Protein AF-A0A8T6NAD3-F1 (afdb_monomer)

Foldseek 3Di:
DDDDPPPPPPPDPPPPQPKAFPVQWDPDWDDDQAWIWTAGVVRWIKTWGWPDGDPAQPDWDFPDRIDGAQGWIDRDPPDITGTHGIGTDDDD

pLDDT: mean 75.84, std 13.56, range [40.56, 91.44]

Secondary structure (DSSP, 8-state):
-------------------EEGGGEEEEEEEETTEEEEEETTS-EEEEEESS--S--S--EESSSEE-TT-EEE-SSS-EEEEEEEEE----

Radius of gyra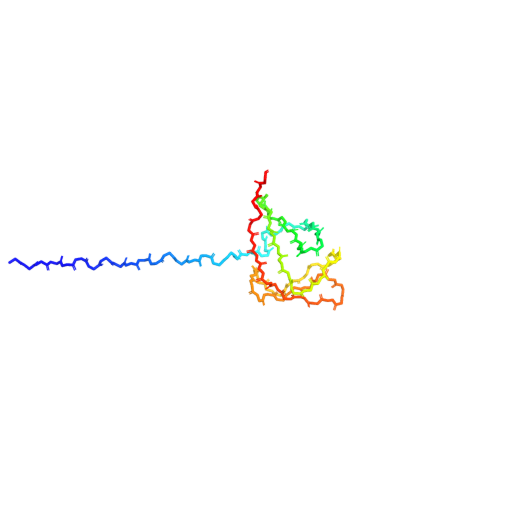tion: 18.64 Å; Cα contacts (8 Å, |Δi|>4): 173; chains: 1; bounding box: 51×21×61 Å

Structure (mmCIF, N/CA/C/O backbone):
data_AF-A0A8T6NAD3-F1
#
_entry.id   AF-A0A8T6NAD3-F1
#
loop_
_atom_site.group_PDB
_atom_site.id
_atom_site.type_symbol
_atom_site.label_atom_id
_atom_site.label_alt_id
_atom_site.label_comp_id
_atom_site.label_asym_id
_atom_site.label_entity_id
_atom_site.label_seq_id
_atom_site.pdbx_PDB_ins_code
_atom_site.Cartn_x
_atom_site.Cartn_y
_atom_site.Cartn_z
_atom_site.occupancy
_atom_site.B_iso_or_equiv
_atom_site.auth_seq_id
_atom_site.auth_comp_id
_atom_site.auth_asym_id
_atom_site.auth_atom_id
_atom_site.pdbx_PDB_model_num
ATOM 1 N N . MET A 1 1 ? -40.532 -8.098 46.171 1.00 40.56 1 MET A N 1
ATOM 2 C CA . MET A 1 1 ? -39.224 -7.515 45.802 1.00 40.56 1 MET A CA 1
ATOM 3 C C . MET A 1 1 ? -38.935 -7.930 44.366 1.00 40.56 1 MET A C 1
ATOM 5 O O . MET A 1 1 ? -38.758 -9.114 44.128 1.00 40.56 1 MET A O 1
ATOM 9 N N . LYS A 1 2 ? -39.048 -7.008 43.399 1.00 42.81 2 LYS A N 1
ATOM 10 C CA . LYS A 1 2 ? -38.837 -7.294 41.969 1.00 42.81 2 LYS A CA 1
ATOM 11 C C . LYS A 1 2 ? -37.344 -7.165 41.669 1.00 42.81 2 LYS A C 1
ATOM 13 O O . LYS A 1 2 ? -36.792 -6.077 41.789 1.00 42.81 2 LYS A O 1
ATOM 18 N N . THR A 1 3 ? -36.705 -8.276 41.336 1.00 49.12 3 THR A N 1
ATOM 19 C CA . THR A 1 3 ? -35.314 -8.338 40.890 1.00 49.12 3 THR A CA 1
ATOM 20 C C . THR A 1 3 ? -35.202 -7.718 39.499 1.00 49.12 3 THR A C 1
ATOM 22 O O . THR A 1 3 ? -35.711 -8.248 38.516 1.00 49.12 3 THR A O 1
ATOM 25 N N . LEU A 1 4 ? -34.555 -6.557 39.428 1.00 54.12 4 LEU A N 1
ATOM 26 C CA . LEU A 1 4 ? -34.093 -5.957 38.182 1.00 54.12 4 LEU A CA 1
ATOM 27 C C . LEU A 1 4 ? -32.841 -6.718 37.746 1.00 54.12 4 LEU A C 1
ATOM 29 O O . LEU A 1 4 ? -31.761 -6.513 38.296 1.00 54.12 4 LEU A O 1
ATOM 33 N N . ILE A 1 5 ? -32.997 -7.633 36.790 1.00 61.75 5 ILE A N 1
ATOM 34 C CA . ILE A 1 5 ? -31.856 -8.259 36.124 1.00 61.75 5 ILE A CA 1
ATOM 35 C C . ILE A 1 5 ? -31.327 -7.233 35.127 1.00 61.75 5 ILE A C 1
ATOM 37 O O . ILE A 1 5 ? -31.939 -6.945 34.100 1.00 61.75 5 ILE A O 1
ATOM 41 N N . LEU A 1 6 ? -30.210 -6.632 35.519 1.00 53.72 6 LEU A N 1
ATOM 42 C CA . LEU A 1 6 ? -29.421 -5.690 34.750 1.00 53.72 6 LEU A CA 1
ATOM 43 C C . LEU A 1 6 ? -28.894 -6.425 33.509 1.00 53.72 6 LEU A C 1
ATOM 45 O O . LEU A 1 6 ? -27.999 -7.262 33.609 1.00 53.72 6 LEU A O 1
ATOM 49 N N . ALA A 1 7 ? -29.493 -6.158 32.350 1.00 58.28 7 ALA A N 1
ATOM 50 C CA . ALA A 1 7 ? -29.005 -6.648 31.070 1.00 58.28 7 ALA A CA 1
ATOM 51 C C . ALA A 1 7 ? -27.648 -5.991 30.787 1.00 58.28 7 ALA A C 1
ATOM 53 O O . ALA A 1 7 ? -27.569 -4.832 30.380 1.00 58.28 7 ALA A O 1
ATOM 54 N N . THR A 1 8 ? -26.570 -6.720 31.047 1.00 59.84 8 THR A N 1
ATOM 55 C CA . THR A 1 8 ? -25.228 -6.359 30.609 1.00 59.84 8 THR A CA 1
ATOM 56 C C . THR A 1 8 ? -25.194 -6.441 29.087 1.00 59.84 8 THR A C 1
ATOM 58 O O . THR A 1 8 ? -25.122 -7.522 28.504 1.00 59.84 8 THR A O 1
ATOM 61 N N . LEU A 1 9 ? -25.282 -5.282 28.427 1.00 56.72 9 LEU A N 1
ATOM 62 C CA . LEU A 1 9 ? -24.931 -5.160 27.018 1.00 56.72 9 LEU A CA 1
ATOM 63 C C . LEU A 1 9 ? -23.488 -5.649 26.860 1.00 56.72 9 LEU A C 1
ATOM 65 O O . LEU A 1 9 ? -22.550 -4.993 27.316 1.00 56.72 9 LEU A O 1
ATOM 69 N N . LEU A 1 10 ? -23.319 -6.799 26.206 1.00 53.97 10 LEU A N 1
ATOM 70 C CA . LEU A 1 10 ? -22.056 -7.186 25.599 1.00 53.97 10 LEU A CA 1
ATOM 71 C C . LEU A 1 10 ? -21.739 -6.151 24.519 1.00 53.97 10 LEU A C 1
ATOM 73 O O . LEU A 1 10 ? -22.176 -6.268 23.375 1.00 53.97 10 LEU A O 1
ATOM 77 N N . VAL A 1 11 ? -21.000 -5.110 24.892 1.00 59.91 11 VAL A N 1
ATOM 78 C CA . VAL A 1 11 ? -20.343 -4.240 23.922 1.00 59.91 11 VAL A CA 1
ATOM 79 C C . VAL A 1 11 ? -19.217 -5.080 23.333 1.00 59.91 11 VAL A C 1
ATOM 81 O O . VAL A 1 11 ? -18.136 -5.187 23.908 1.00 59.91 11 VAL A O 1
ATOM 84 N N . ALA A 1 12 ? -19.518 -5.775 22.237 1.00 61.09 12 ALA A N 1
ATOM 85 C CA . ALA A 1 12 ? -18.512 -6.487 21.473 1.00 61.09 12 ALA A CA 1
ATOM 86 C C . ALA A 1 12 ? -17.391 -5.494 21.111 1.00 61.09 12 ALA A C 1
ATOM 88 O O . ALA A 1 12 ? -17.697 -4.385 20.655 1.00 61.09 12 ALA A O 1
ATOM 89 N N . PRO A 1 13 ? -16.111 -5.848 21.311 1.00 51.72 13 PRO A N 1
ATOM 90 C CA . PRO A 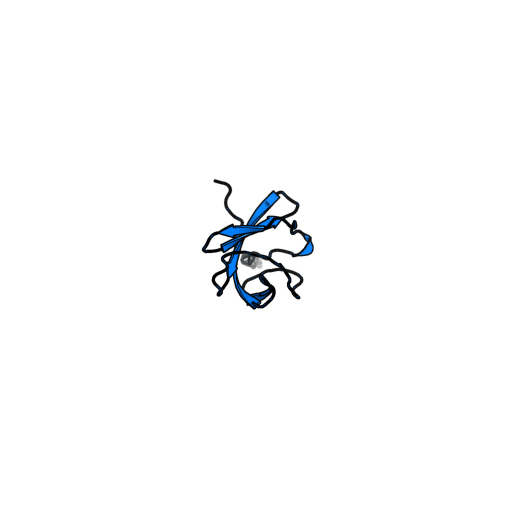1 13 ? -15.020 -5.051 20.790 1.00 51.72 13 PRO A CA 1
ATOM 91 C C . PRO A 1 13 ? -15.129 -5.117 19.268 1.00 51.72 13 PRO A C 1
ATOM 93 O O . PRO A 1 13 ? -14.865 -6.150 18.657 1.00 51.72 13 PRO A O 1
ATOM 96 N N . VAL A 1 14 ? -15.594 -4.029 18.658 1.00 51.31 14 VAL A N 1
AT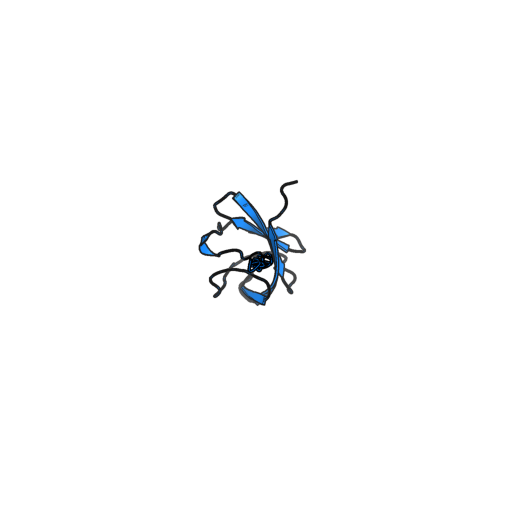OM 97 C CA . VAL A 1 14 ? -15.459 -3.822 17.219 1.00 51.31 14 VAL A CA 1
ATOM 98 C C . VAL A 1 14 ? -13.976 -3.950 16.914 1.00 51.31 14 VAL A C 1
ATOM 100 O O . VAL A 1 14 ? -13.182 -3.113 17.340 1.00 51.31 14 VAL A O 1
ATOM 103 N N . ALA A 1 15 ? -13.612 -5.040 16.238 1.00 49.25 15 ALA A N 1
ATOM 104 C CA . ALA A 1 15 ? -12.320 -5.180 15.602 1.00 49.25 15 ALA A CA 1
ATOM 105 C C . ALA A 1 15 ? -12.130 -3.924 14.751 1.00 49.25 15 ALA A C 1
ATOM 107 O O . ALA A 1 15 ? -12.855 -3.698 13.779 1.00 49.25 15 ALA A O 1
ATOM 108 N N . LEU A 1 16 ? -11.236 -3.050 15.205 1.00 49.69 16 LEU A N 1
ATOM 109 C CA . LEU A 1 16 ? -10.772 -1.921 14.429 1.00 49.69 16 LEU A CA 1
ATOM 110 C C . LEU A 1 16 ? -10.072 -2.551 13.233 1.00 49.69 16 LEU A C 1
ATOM 112 O O . LEU A 1 16 ? -8.944 -3.009 13.358 1.00 49.69 16 LEU A O 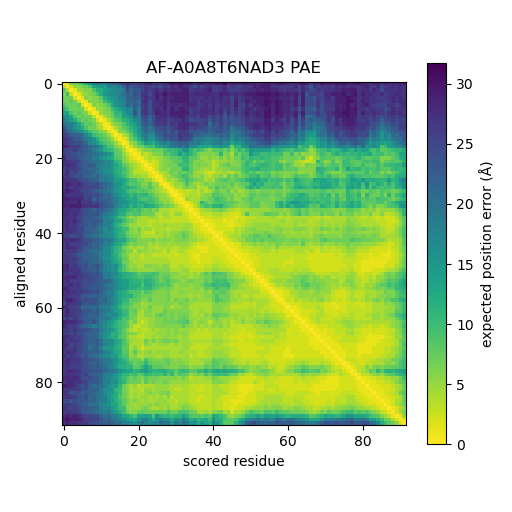1
ATOM 116 N N . ALA A 1 17 ? -10.770 -2.658 12.103 1.00 51.50 17 ALA A N 1
ATOM 117 C CA . ALA A 1 17 ? -10.087 -2.823 10.836 1.00 51.50 17 ALA A CA 1
ATOM 118 C C . ALA A 1 17 ? -9.031 -1.715 10.795 1.00 51.50 17 ALA A C 1
ATOM 120 O O . ALA A 1 17 ? -9.369 -0.545 11.010 1.00 51.50 17 ALA A O 1
ATOM 121 N N . ASP A 1 18 ? -7.769 -2.095 10.643 1.00 62.91 18 ASP A N 1
ATOM 122 C CA . ASP A 1 18 ? -6.645 -1.175 10.679 1.00 62.91 18 ASP A CA 1
ATOM 123 C C . ASP A 1 18 ? -6.761 -0.227 9.477 1.00 62.91 18 ASP A C 1
ATOM 125 O O . ASP A 1 18 ? -6.473 -0.557 8.329 1.00 62.91 18 ASP A O 1
ATOM 129 N N . VAL A 1 19 ? -7.324 0.953 9.737 1.00 69.06 19 VAL A N 1
ATOM 130 C CA . VAL A 1 19 ? -7.572 1.995 8.743 1.00 69.06 19 VAL A CA 1
ATOM 131 C C . VAL A 1 19 ? -6.434 2.997 8.839 1.00 69.06 19 VAL A C 1
ATOM 133 O O . VAL A 1 19 ? -6.286 3.668 9.860 1.00 69.06 19 VAL A O 1
ATOM 136 N N . LEU A 1 20 ? -5.685 3.160 7.751 1.00 73.69 20 LEU A N 1
ATOM 137 C CA . LEU A 1 20 ? -4.582 4.111 7.656 1.00 73.69 20 LEU A CA 1
ATOM 138 C C . LEU A 1 20 ? -5.063 5.427 7.018 1.00 73.69 20 LEU A C 1
ATOM 140 O O . LEU A 1 20 ? -5.259 5.501 5.802 1.00 73.69 20 LEU A O 1
ATOM 144 N N . PRO A 1 21 ? -5.309 6.497 7.795 1.00 74.44 21 PRO A N 1
ATOM 145 C CA . PRO A 1 21 ? -5.802 7.756 7.246 1.00 74.44 21 PRO A CA 1
ATOM 146 C C . PRO A 1 21 ? -4.725 8.460 6.410 1.00 74.44 21 PRO A C 1
ATOM 148 O O . PRO A 1 21 ? -3.684 8.860 6.925 1.00 74.44 21 PRO A O 1
ATOM 151 N N . VAL A 1 22 ? -5.025 8.735 5.136 1.00 75.75 22 VAL A N 1
ATOM 152 C CA . VAL A 1 22 ? -4.055 9.270 4.155 1.00 75.75 22 VAL A CA 1
ATOM 153 C C . VAL A 1 22 ? -3.446 10.604 4.594 1.00 75.75 22 VAL A C 1
ATOM 155 O O . VAL A 1 22 ? -2.277 10.880 4.364 1.00 75.75 22 VAL A O 1
ATOM 158 N N . ARG A 1 23 ? -4.212 11.441 5.304 1.00 76.81 23 ARG A N 1
ATOM 159 C CA . ARG A 1 23 ? -3.727 12.737 5.819 1.00 76.81 23 ARG A CA 1
ATOM 160 C C . ARG A 1 23 ? -2.614 12.616 6.863 1.00 76.81 23 ARG A C 1
ATOM 162 O O . ARG A 1 23 ? -1.934 13.610 7.140 1.00 76.81 23 ARG A O 1
ATOM 169 N N . GLN A 1 24 ? -2.494 11.451 7.492 1.00 77.38 24 GLN A N 1
ATOM 170 C CA . GLN A 1 24 ? -1.485 11.168 8.505 1.00 77.38 24 GLN A CA 1
ATOM 171 C C . GLN A 1 24 ? -0.253 10.493 7.917 1.00 77.38 24 GLN A C 1
ATOM 173 O O . GLN A 1 24 ? 0.674 10.258 8.673 1.00 77.38 24 GLN A O 1
ATOM 178 N N . LEU A 1 25 ? -0.218 10.229 6.613 1.00 75.25 25 LEU A N 1
ATOM 179 C CA . LEU A 1 25 ? 0.947 9.660 5.957 1.00 75.25 25 LEU A CA 1
ATOM 180 C C . LEU A 1 25 ? 2.008 10.731 5.727 1.00 75.25 25 LEU A C 1
ATOM 182 O O . LEU A 1 25 ? 1.697 11.891 5.430 1.00 75.25 25 LEU A O 1
ATOM 186 N N . ASP A 1 26 ? 3.252 10.326 5.916 1.00 74.56 26 ASP A N 1
ATOM 187 C CA . ASP A 1 26 ? 4.418 11.012 5.398 1.00 74.56 26 ASP A CA 1
ATOM 188 C C . ASP A 1 26 ? 4.730 10.468 3.994 1.00 74.56 26 ASP A C 1
ATOM 190 O O . ASP A 1 26 ? 4.348 9.352 3.638 1.00 74.56 26 ASP A O 1
ATOM 194 N N . ASN A 1 27 ? 5.437 11.247 3.180 1.00 62.69 27 ASN A N 1
ATOM 195 C CA . ASN A 1 27 ? 5.776 10.869 1.801 1.00 62.69 27 ASN A CA 1
ATOM 196 C C . ASN A 1 27 ? 6.902 9.821 1.722 1.00 62.69 27 ASN A C 1
ATOM 198 O O . ASN A 1 27 ? 7.429 9.550 0.645 1.00 62.69 27 ASN A O 1
ATOM 202 N N . GLN A 1 28 ? 7.307 9.256 2.858 1.00 63.66 28 GLN A N 1
ATOM 203 C CA . GLN A 1 28 ? 8.372 8.270 2.929 1.00 63.66 28 GLN A CA 1
ATOM 204 C C . GLN A 1 28 ? 7.796 6.883 2.663 1.00 63.66 28 GLN A C 1
ATOM 206 O O . GLN A 1 28 ? 7.039 6.347 3.475 1.00 63.66 28 GLN A O 1
ATOM 211 N N . ILE A 1 29 ? 8.178 6.321 1.516 1.00 75.56 29 ILE A N 1
ATOM 212 C CA . ILE A 1 29 ? 7.783 4.985 1.084 1.00 75.56 29 ILE A CA 1
ATOM 213 C C . ILE A 1 29 ? 9.044 4.136 0.961 1.00 75.56 29 ILE A C 1
ATOM 215 O O . ILE A 1 29 ? 9.972 4.493 0.233 1.00 75.56 29 ILE A O 1
ATOM 219 N N . ARG A 1 30 ? 9.087 3.013 1.680 1.00 75.44 30 ARG A N 1
ATOM 220 C CA . ARG A 1 30 ? 10.111 1.974 1.496 1.00 75.44 30 ARG A CA 1
ATOM 221 C C . ARG A 1 30 ? 9.467 0.806 0.777 1.00 75.44 30 ARG A C 1
ATOM 223 O O . ARG A 1 30 ? 8.387 0.390 1.162 1.00 75.44 30 ARG A O 1
ATOM 230 N N . VAL A 1 31 ? 10.117 0.267 -0.240 1.00 73.19 31 VAL A N 1
ATOM 231 C CA . VAL A 1 31 ? 9.571 -0.849 -1.020 1.00 73.19 31 VAL A CA 1
ATOM 232 C C . VAL A 1 31 ? 10.410 -2.085 -0.748 1.00 73.19 31 VAL A C 1
ATOM 234 O O . VAL A 1 31 ? 11.641 -2.019 -0.765 1.00 73.19 31 VAL A O 1
ATOM 237 N N . THR A 1 32 ? 9.748 -3.195 -0.451 1.00 69.38 32 THR A N 1
ATOM 238 C CA . THR A 1 32 ? 10.329 -4.536 -0.477 1.00 69.38 32 THR A CA 1
ATOM 239 C C . THR A 1 32 ? 9.655 -5.327 -1.598 1.00 69.38 32 THR A C 1
ATOM 241 O O . THR A 1 32 ? 8.588 -4.929 -2.058 1.00 69.38 32 THR A O 1
ATOM 244 N N . PRO A 1 33 ? 10.220 -6.468 -2.024 1.00 63.62 33 PRO A N 1
ATOM 245 C CA . PRO A 1 33 ? 9.632 -7.271 -3.102 1.00 63.62 33 PRO A CA 1
ATOM 246 C C . PRO A 1 33 ? 8.197 -7.764 -2.844 1.00 63.62 33 PRO A C 1
ATOM 248 O O . PRO A 1 33 ? 7.571 -8.316 -3.736 1.00 63.62 33 PRO A O 1
ATOM 251 N N . VAL A 1 34 ? 7.686 -7.634 -1.614 1.00 64.94 34 VAL A N 1
ATOM 252 C CA . VAL A 1 34 ? 6.417 -8.243 -1.181 1.00 64.94 34 VAL A CA 1
ATOM 253 C C . VAL A 1 34 ? 5.420 -7.212 -0.640 1.00 64.94 34 VAL A C 1
ATOM 255 O O . VAL A 1 34 ? 4.231 -7.501 -0.526 1.00 64.94 34 VAL A O 1
ATOM 258 N N . ALA A 1 35 ? 5.888 -6.020 -0.270 1.00 75.62 35 ALA A N 1
ATOM 259 C CA . ALA A 1 35 ? 5.068 -4.972 0.321 1.00 75.62 35 ALA A CA 1
ATOM 260 C C . ALA A 1 35 ? 5.762 -3.618 0.175 1.00 75.62 35 ALA A C 1
ATOM 262 O O . ALA A 1 35 ? 6.985 -3.530 0.055 1.00 75.62 35 ALA A O 1
ATOM 263 N N . PHE A 1 36 ? 5.000 -2.537 0.281 1.00 81.81 36 PHE A N 1
ATOM 264 C CA . PHE A 1 36 ? 5.595 -1.233 0.537 1.00 81.81 36 PHE A CA 1
ATOM 265 C C . PHE A 1 36 ? 5.161 -0.726 1.909 1.00 81.81 36 PHE A C 1
ATOM 267 O O . PHE A 1 36 ? 4.045 -0.946 2.375 1.00 81.81 36 PHE A O 1
ATOM 274 N N . TYR A 1 37 ? 6.090 -0.056 2.570 1.00 85.38 37 TYR A N 1
ATOM 275 C CA . TYR A 1 37 ? 5.944 0.480 3.904 1.00 85.38 37 TYR A CA 1
ATOM 276 C C . TYR A 1 37 ? 5.746 1.981 3.814 1.00 85.38 37 TYR A C 1
ATOM 278 O O . TYR A 1 37 ? 6.502 2.675 3.128 1.00 85.38 37 TYR A O 1
ATOM 286 N N . MET A 1 38 ? 4.744 2.479 4.526 1.00 86.50 38 MET A N 1
ATOM 287 C CA . MET A 1 38 ? 4.446 3.898 4.632 1.00 86.50 38 MET A CA 1
ATOM 288 C C . MET A 1 38 ? 4.670 4.367 6.060 1.00 86.50 38 MET A C 1
ATOM 290 O O . MET A 1 38 ? 4.205 3.741 7.011 1.00 86.50 38 MET A O 1
ATOM 294 N N . MET A 1 39 ? 5.344 5.499 6.215 1.00 84.25 39 MET A N 1
ATOM 295 C CA . MET A 1 39 ? 5.462 6.138 7.520 1.00 84.25 39 MET A CA 1
ATOM 296 C C . MET A 1 39 ? 4.246 7.021 7.776 1.00 84.25 39 MET A C 1
ATOM 298 O O . MET A 1 39 ? 3.837 7.796 6.913 1.00 84.25 39 MET A O 1
ATOM 302 N N . ASP A 1 40 ? 3.684 6.953 8.976 1.00 85.31 40 ASP A N 1
ATOM 303 C CA . ASP A 1 40 ? 2.783 7.986 9.462 1.00 85.31 40 ASP A CA 1
ATOM 304 C C . ASP A 1 40 ? 3.565 9.141 10.119 1.00 85.31 40 ASP A C 1
ATOM 306 O O . ASP A 1 40 ? 4.726 9.025 10.518 1.00 85.31 40 ASP A O 1
ATOM 310 N N . LYS A 1 41 ? 2.905 10.288 10.280 1.00 81.75 41 LYS A N 1
ATOM 311 C CA . LYS A 1 41 ? 3.454 11.499 10.911 1.00 81.75 41 LYS A CA 1
ATOM 312 C C . LYS A 1 41 ? 3.787 11.328 12.395 1.00 81.75 41 LYS A C 1
ATOM 314 O O . LYS A 1 41 ? 4.382 12.225 12.986 1.00 81.75 41 LYS A O 1
ATOM 319 N N . LYS A 1 42 ? 3.358 10.232 13.023 1.00 83.00 42 LYS A N 1
ATOM 320 C CA . LYS A 1 42 ? 3.662 9.883 14.416 1.00 83.00 42 LYS A CA 1
ATOM 321 C C . LYS A 1 42 ? 4.869 8.942 14.512 1.00 83.00 42 LYS A C 1
ATOM 323 O O . LYS A 1 42 ? 5.271 8.607 15.624 1.00 83.00 42 LYS A O 1
ATOM 328 N N . GLY A 1 43 ? 5.460 8.550 13.382 1.00 80.19 43 GLY A N 1
ATOM 329 C CA . GLY A 1 43 ? 6.593 7.633 13.317 1.00 80.19 43 GLY A CA 1
ATOM 330 C C . GLY A 1 43 ? 6.205 6.154 13.367 1.00 80.19 43 GLY A C 1
ATOM 331 O O . GLY A 1 43 ? 7.083 5.322 13.594 1.00 80.19 43 GLY A O 1
ATOM 332 N N . GLY A 1 44 ? 4.924 5.820 13.184 1.00 83.69 44 GLY A N 1
ATOM 333 C CA . GLY A 1 44 ? 4.467 4.456 12.936 1.00 83.69 44 GLY A CA 1
ATOM 334 C C . GLY A 1 44 ? 4.791 4.043 11.503 1.00 83.69 44 GLY A C 1
ATOM 335 O O . GLY A 1 44 ? 4.503 4.781 10.565 1.00 83.69 44 GLY A O 1
ATOM 336 N N . GLU A 1 45 ? 5.407 2.878 11.337 1.00 86.62 45 GLU A N 1
ATOM 337 C CA . GLU A 1 45 ? 5.611 2.266 10.025 1.00 86.62 45 GLU A CA 1
ATOM 338 C C . GLU A 1 45 ? 4.424 1.336 9.755 1.00 86.62 45 GLU A C 1
ATOM 340 O O . GLU A 1 45 ? 4.050 0.537 10.610 1.00 86.62 45 GLU A O 1
ATOM 345 N N . TRP A 1 46 ? 3.806 1.462 8.589 1.00 87.56 46 TRP A N 1
ATOM 346 C CA . TRP A 1 46 ? 2.655 0.674 8.165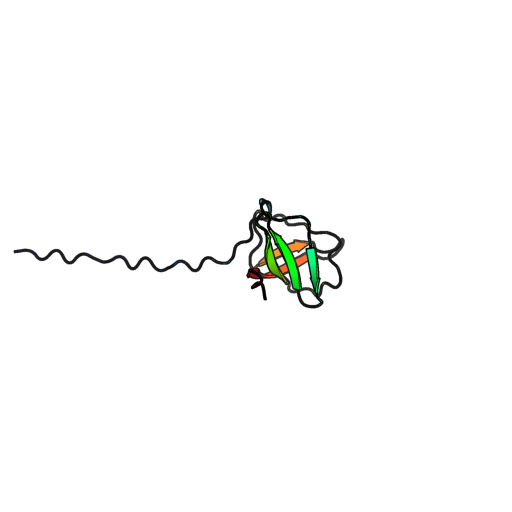 1.00 87.56 46 TRP A CA 1
ATOM 347 C C . TRP A 1 46 ? 3.043 -0.160 6.958 1.00 87.56 46 TRP A C 1
ATOM 349 O O . TRP A 1 46 ? 3.522 0.386 5.971 1.00 87.56 46 TRP A O 1
ATOM 359 N N . GLU A 1 47 ? 2.831 -1.465 7.029 1.00 88.94 47 GLU A N 1
ATOM 360 C CA . GLU A 1 47 ? 2.987 -2.382 5.909 1.00 88.94 47 GLU A CA 1
ATOM 361 C C . GLU A 1 47 ? 1.697 -2.394 5.088 1.00 88.94 47 GLU A C 1
ATOM 363 O O . GLU A 1 47 ? 0.612 -2.638 5.622 1.00 88.94 47 GLU A O 1
ATOM 368 N N . VAL A 1 48 ? 1.808 -2.123 3.788 1.00 88.00 48 VAL A N 1
ATOM 369 C CA . VAL A 1 48 ? 0.690 -2.173 2.846 1.00 88.00 48 VAL A CA 1
ATOM 370 C C . VAL A 1 48 ? 0.989 -3.242 1.802 1.00 88.00 48 VAL A C 1
ATOM 372 O O . VAL A 1 48 ? 1.945 -3.128 1.030 1.00 88.00 48 VAL A O 1
ATOM 375 N N . LYS A 1 49 ? 0.163 -4.291 1.788 1.00 89.19 49 LYS A N 1
ATOM 376 C CA . LYS A 1 49 ? 0.245 -5.385 0.812 1.00 89.19 49 LYS A CA 1
ATOM 377 C C . LYS A 1 49 ? -0.765 -5.165 -0.296 1.00 89.19 49 LYS A C 1
ATOM 379 O O . LYS A 1 49 ? -1.918 -4.828 -0.025 1.00 89.19 49 LYS A O 1
ATOM 384 N N . THR A 1 50 ? -0.339 -5.389 -1.529 1.00 88.88 50 THR A N 1
ATOM 385 C CA . THR A 1 50 ? -1.165 -5.253 -2.730 1.00 88.88 50 THR A CA 1
ATOM 386 C C . THR A 1 50 ? -1.233 -6.550 -3.514 1.00 88.88 50 THR A C 1
ATOM 388 O O . THR A 1 50 ? -0.420 -7.448 -3.317 1.00 88.88 50 THR A O 1
ATOM 391 N N . ASP A 1 51 ? -2.208 -6.635 -4.411 1.00 88.69 51 ASP A N 1
ATOM 392 C CA . ASP A 1 51 ? -2.365 -7.725 -5.378 1.00 88.69 51 ASP A CA 1
ATOM 393 C C . ASP A 1 51 ? -1.365 -7.682 -6.541 1.00 88.69 51 ASP A C 1
ATOM 395 O O . ASP A 1 51 ? -1.178 -8.683 -7.231 1.00 88.69 51 ASP A O 1
ATOM 399 N N . CYS A 1 52 ? -0.703 -6.544 -6.740 1.00 84.44 52 CYS A N 1
ATOM 400 C CA . CYS A 1 52 ? 0.366 -6.380 -7.708 1.00 84.44 52 CYS A CA 1
ATOM 401 C C . CYS A 1 52 ? 1.750 -6.556 -7.071 1.00 84.44 52 CYS A C 1
ATOM 403 O O . CYS A 1 52 ? 1.978 -6.195 -5.911 1.00 84.44 52 CYS A O 1
ATOM 405 N N . GLU A 1 53 ? 2.686 -7.061 -7.870 1.00 79.31 53 GLU A N 1
ATOM 406 C CA . GLU A 1 53 ? 4.111 -7.040 -7.554 1.00 79.31 53 GLU A CA 1
ATOM 407 C C . GLU A 1 53 ? 4.654 -5.635 -7.845 1.00 79.31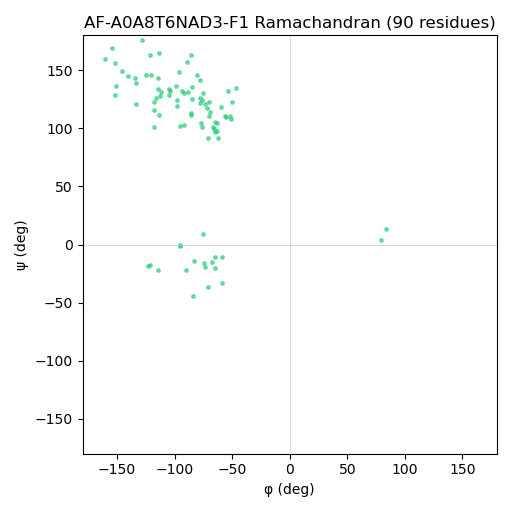 53 GLU A C 1
ATOM 409 O O . GLU A 1 53 ? 4.514 -5.118 -8.955 1.00 79.31 53 GLU A O 1
ATOM 414 N N . VAL A 1 54 ? 5.218 -4.986 -6.823 1.00 73.19 54 VAL A N 1
ATOM 415 C CA . VAL A 1 54 ? 5.730 -3.613 -6.916 1.00 73.19 54 VAL A CA 1
ATOM 416 C C . VAL A 1 54 ? 7.225 -3.625 -6.647 1.00 73.19 54 VAL A C 1
ATOM 418 O O . VAL A 1 54 ? 7.653 -3.641 -5.497 1.00 73.19 54 VAL A O 1
ATOM 421 N N . ASP A 1 55 ? 8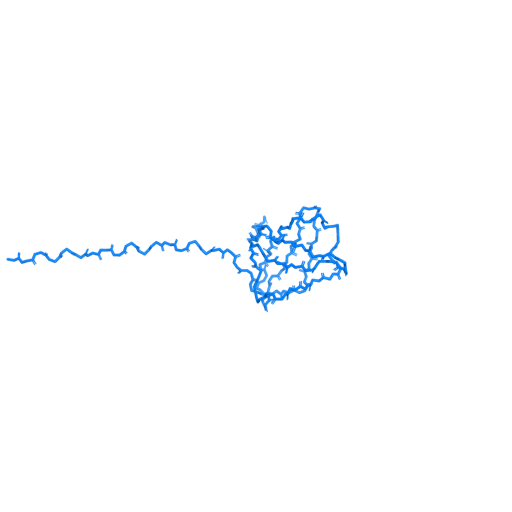.024 -3.550 -7.707 1.00 74.75 55 ASP A N 1
ATOM 422 C CA . ASP A 1 55 ? 9.482 -3.432 -7.581 1.00 74.75 55 ASP A CA 1
ATOM 423 C C . ASP A 1 55 ? 9.900 -2.050 -7.055 1.00 74.75 55 ASP A C 1
ATOM 425 O O . ASP A 1 55 ? 10.851 -1.908 -6.282 1.00 74.75 55 ASP A O 1
ATOM 429 N N . GLN A 1 56 ? 9.178 -1.005 -7.472 1.00 78.06 56 GLN A N 1
ATOM 430 C CA . GLN A 1 56 ? 9.425 0.378 -7.078 1.00 78.06 56 GLN A CA 1
ATOM 431 C C . GLN A 1 56 ? 8.128 1.193 -7.084 1.00 78.06 56 GLN A C 1
ATOM 433 O O . GLN A 1 56 ? 7.357 1.156 -8.039 1.00 78.06 56 GLN A O 1
ATOM 438 N N . VAL A 1 57 ? 7.927 2.006 -6.044 1.00 78.62 57 VAL A N 1
ATOM 439 C CA . VAL A 1 57 ? 6.835 2.985 -5.979 1.00 78.62 57 VAL A CA 1
ATOM 440 C C . VAL A 1 57 ? 7.355 4.310 -6.530 1.00 78.62 57 VAL A C 1
ATOM 442 O O . VAL A 1 57 ? 8.109 5.016 -5.860 1.00 78.62 57 VAL A O 1
ATOM 445 N N . THR A 1 58 ? 6.988 4.644 -7.767 1.00 81.50 58 THR A N 1
ATOM 446 C CA . THR A 1 58 ? 7.351 5.931 -8.392 1.00 81.50 58 THR A CA 1
ATOM 447 C C . THR A 1 58 ? 6.312 7.014 -8.130 1.00 81.50 58 THR A C 1
ATOM 449 O O . THR A 1 58 ? 6.621 8.205 -8.195 1.00 81.50 58 THR A O 1
ATOM 452 N N . ARG A 1 59 ? 5.080 6.616 -7.804 1.00 81.25 59 ARG A N 1
ATOM 453 C CA . ARG A 1 59 ? 3.960 7.525 -7.581 1.00 81.25 59 ARG A CA 1
ATOM 454 C C . ARG A 1 59 ? 2.982 6.895 -6.615 1.00 81.25 59 ARG A C 1
ATOM 456 O O . ARG A 1 59 ? 2.531 5.801 -6.878 1.00 81.25 59 ARG A O 1
ATOM 463 N N . PHE A 1 60 ? 2.597 7.596 -5.555 1.00 83.06 60 PHE A N 1
ATOM 464 C CA . PHE A 1 60 ? 1.554 7.120 -4.650 1.00 83.06 60 PHE A CA 1
ATOM 465 C C . PHE A 1 60 ? 0.320 8.019 -4.731 1.00 83.06 60 PHE A C 1
ATOM 467 O O . PHE A 1 60 ? 0.355 9.173 -4.300 1.00 83.06 60 PHE A O 1
ATOM 474 N N . GLU A 1 61 ? -0.782 7.503 -5.276 1.00 86.25 61 GLU A N 1
ATOM 475 C CA . GLU A 1 61 ? -2.065 8.210 -5.316 1.00 86.25 61 GLU A CA 1
ATOM 476 C C . GLU A 1 61 ? -3.214 7.307 -4.888 1.00 86.25 61 GLU A C 1
ATOM 478 O O . GLU A 1 61 ? -3.338 6.164 -5.315 1.00 86.25 61 GLU A O 1
ATOM 483 N N . THR A 1 62 ? -4.138 7.857 -4.109 1.00 86.81 62 THR A N 1
ATOM 484 C CA . THR A 1 62 ? -5.408 7.199 -3.818 1.00 86.81 62 THR A CA 1
ATOM 485 C C . THR A 1 62 ? -6.535 8.217 -3.813 1.00 86.81 62 THR A C 1
ATOM 487 O O . THR A 1 62 ? -6.362 9.368 -3.408 1.00 86.81 62 THR A O 1
ATOM 490 N N . LYS A 1 63 ? -7.714 7.797 -4.282 1.00 84.12 63 LYS A N 1
ATOM 491 C CA . LYS A 1 63 ? -8.945 8.599 -4.192 1.00 84.12 63 LYS A CA 1
ATOM 492 C C . LYS A 1 63 ? -9.623 8.447 -2.826 1.00 84.12 63 LYS A C 1
ATOM 494 O O . LYS A 1 63 ? -10.513 9.230 -2.489 1.00 84.12 63 LYS A O 1
ATOM 499 N N . SER A 1 64 ? -9.215 7.449 -2.044 1.00 85.00 64 SER A N 1
ATOM 500 C CA . SER A 1 64 ? -9.778 7.170 -0.730 1.00 85.00 64 SER A CA 1
ATOM 501 C C . SER A 1 64 ? -9.191 8.096 0.330 1.00 85.00 64 SER A C 1
ATOM 503 O O . SER A 1 64 ? -8.026 8.475 0.296 1.00 85.00 64 SER A O 1
ATOM 505 N N . ARG A 1 65 ? -10.007 8.466 1.322 1.00 84.44 65 ARG A N 1
ATOM 506 C CA . ARG A 1 65 ? -9.549 9.284 2.464 1.00 84.44 65 ARG A CA 1
ATOM 507 C C . ARG A 1 65 ? -8.691 8.493 3.454 1.00 84.44 65 ARG A C 1
ATOM 509 O O . ARG A 1 65 ? -7.987 9.087 4.270 1.00 84.44 65 ARG A O 1
ATOM 516 N N . ALA A 1 66 ? -8.791 7.173 3.397 1.00 84.56 66 ALA A N 1
ATOM 517 C CA . ALA A 1 66 ? -8.030 6.240 4.196 1.00 84.56 66 ALA A CA 1
ATOM 518 C C . ALA A 1 66 ? -7.750 4.980 3.375 1.00 84.56 66 ALA A C 1
ATOM 520 O O . ALA A 1 66 ? -8.551 4.627 2.507 1.00 84.56 66 ALA A O 1
ATOM 521 N N . ILE A 1 67 ? -6.624 4.341 3.661 1.00 86.69 67 ILE A N 1
ATOM 522 C CA . ILE A 1 67 ? -6.197 3.082 3.068 1.00 86.69 67 ILE A CA 1
ATOM 523 C C . ILE A 1 67 ? -6.677 1.965 3.989 1.00 86.69 67 ILE A C 1
ATOM 525 O O . ILE A 1 67 ? -6.537 2.039 5.210 1.00 86.69 67 ILE A O 1
ATOM 529 N N . ARG A 1 68 ? -7.299 0.968 3.381 1.00 89.00 68 ARG A N 1
ATOM 530 C CA . ARG A 1 68 ? -7.812 -0.256 3.995 1.00 89.00 68 ARG A CA 1
ATOM 531 C C . ARG A 1 68 ? -7.849 -1.338 2.925 1.00 89.00 68 ARG A C 1
ATOM 533 O O . ARG A 1 68 ? -7.744 -1.009 1.740 1.00 89.00 68 ARG A O 1
ATOM 540 N N . GLU A 1 69 ? -8.073 -2.576 3.332 1.00 89.94 69 GLU A N 1
ATOM 541 C CA . GLU A 1 69 ? -8.384 -3.669 2.408 1.00 89.94 69 GLU A CA 1
ATOM 542 C C . GLU A 1 69 ? -9.454 -3.251 1.372 1.00 89.94 69 GLU A C 1
ATOM 544 O O . GLU A 1 69 ? -10.425 -2.553 1.697 1.00 89.94 69 GLU A O 1
ATOM 549 N N . GLY A 1 70 ? -9.211 -3.595 0.107 1.00 88.81 70 GLY A N 1
ATOM 550 C CA . GLY A 1 70 ? -10.018 -3.233 -1.061 1.00 88.81 70 GLY A CA 1
ATOM 551 C C . GLY A 1 70 ? -9.800 -1.815 -1.600 1.00 88.81 70 GLY A C 1
ATOM 552 O O . GLY A 1 70 ? -10.514 -1.355 -2.493 1.00 88.81 70 GLY A O 1
ATOM 553 N N . THR A 1 71 ? -8.856 -1.048 -1.045 1.00 90.25 71 THR A N 1
ATOM 554 C CA . THR A 1 71 ? -8.566 0.303 -1.550 1.00 90.25 71 THR A CA 1
ATOM 555 C C . THR A 1 71 ? -7.734 0.234 -2.822 1.00 90.25 71 THR A C 1
ATOM 557 O O . THR A 1 71 ? -6.637 -0.308 -2.802 1.00 90.25 71 THR A O 1
ATOM 560 N N . MET A 1 72 ? -8.200 0.881 -3.894 1.00 91.44 72 MET A N 1
ATOM 561 C CA . MET A 1 72 ? -7.387 1.086 -5.093 1.00 91.44 72 MET A CA 1
ATOM 562 C C . MET A 1 72 ? -6.369 2.203 -4.866 1.00 91.44 72 MET A C 1
ATOM 564 O O . MET A 1 72 ? -6.725 3.350 -4.547 1.00 91.44 72 MET A O 1
ATOM 568 N N . ILE A 1 73 ? -5.104 1.872 -5.073 1.00 89.31 73 ILE A N 1
ATOM 569 C CA . ILE A 1 73 ? -3.984 2.800 -5.019 1.00 89.31 73 ILE A CA 1
ATOM 570 C C . ILE A 1 73 ? -3.209 2.733 -6.326 1.00 89.31 73 ILE A C 1
ATOM 572 O O . ILE A 1 73 ? -3.100 1.689 -6.956 1.00 89.31 73 ILE A O 1
ATOM 576 N N . ARG A 1 74 ? -2.677 3.867 -6.749 1.00 89.81 74 ARG A N 1
ATOM 577 C CA . ARG A 1 74 ? -1.731 3.946 -7.851 1.00 89.81 74 ARG A CA 1
ATOM 578 C C . ARG A 1 74 ? -0.341 4.002 -7.249 1.00 89.81 74 ARG A C 1
ATOM 580 O O . ARG A 1 74 ? -0.110 4.876 -6.415 1.00 89.81 74 ARG A O 1
ATOM 587 N N . VAL A 1 75 ? 0.519 3.077 -7.653 1.00 86.06 75 VAL A N 1
ATOM 588 C CA . VAL A 1 75 ? 1.895 2.918 -7.137 1.00 86.06 75 VAL A CA 1
ATOM 589 C C . VAL A 1 75 ? 2.959 3.202 -8.208 1.00 86.06 75 VAL A C 1
ATOM 591 O O . VAL A 1 75 ? 4.090 3.5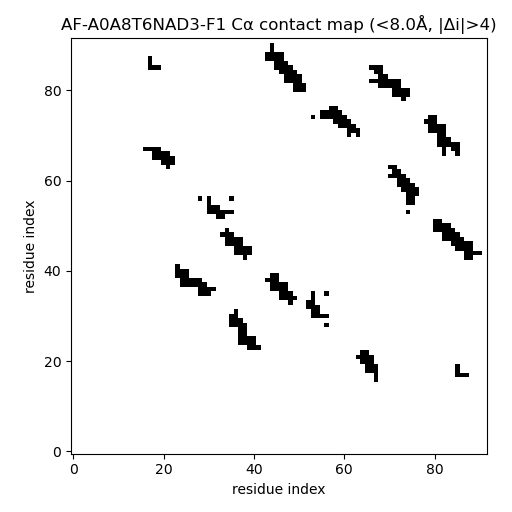78 -7.888 1.00 86.06 75 VAL A O 1
ATOM 594 N N . THR A 1 76 ? 2.581 3.107 -9.486 1.00 83.56 76 THR A N 1
ATOM 595 C CA . THR A 1 76 ? 3.397 3.500 -10.643 1.00 83.56 76 THR A CA 1
ATOM 596 C C . THR A 1 76 ? 2.608 4.439 -11.559 1.00 83.56 76 THR A C 1
ATOM 598 O O . THR A 1 76 ? 1.422 4.708 -11.354 1.00 83.56 76 THR A O 1
ATOM 601 N N . ASP A 1 77 ? 3.231 4.954 -12.618 1.00 81.75 77 ASP A N 1
ATOM 602 C CA . ASP A 1 77 ? 2.506 5.770 -13.594 1.00 81.75 77 ASP A CA 1
ATOM 603 C C . ASP A 1 77 ? 1.469 4.982 -14.405 1.00 81.75 77 ASP A C 1
ATOM 605 O O . ASP A 1 77 ? 0.581 5.604 -14.981 1.00 81.75 77 ASP A O 1
ATOM 609 N N . ASN A 1 78 ? 1.501 3.651 -14.417 1.00 81.38 78 ASN A N 1
ATOM 610 C CA . ASN A 1 78 ? 0.581 2.858 -15.238 1.00 81.38 78 ASN A CA 1
ATOM 611 C C . ASN A 1 78 ? -0.284 1.884 -14.432 1.00 81.38 78 ASN A C 1
ATOM 613 O O . ASN A 1 78 ? -1.337 1.485 -14.926 1.00 81.38 78 ASN A O 1
ATOM 617 N N . ASP A 1 79 ? 0.090 1.581 -13.187 1.00 83.50 79 ASP A N 1
ATOM 618 C CA . ASP A 1 79 ? -0.506 0.476 -12.443 1.00 83.50 79 ASP A CA 1
ATOM 619 C C . ASP A 1 79 ? -1.337 0.967 -11.257 1.00 83.50 79 ASP A C 1
ATOM 621 O O . ASP A 1 79 ? -0.889 1.744 -10.401 1.00 83.50 79 ASP A O 1
ATOM 625 N N . TYR A 1 80 ? -2.578 0.483 -11.228 1.00 88.44 80 TYR A N 1
ATOM 626 C CA . TYR A 1 80 ? -3.469 0.562 -10.081 1.00 88.44 80 TYR A CA 1
ATOM 627 C C . TYR A 1 80 ? -3.532 -0.810 -9.431 1.00 88.44 80 TYR A C 1
ATOM 629 O O . TYR A 1 80 ? -3.838 -1.789 -10.106 1.00 88.44 80 TYR A O 1
ATOM 637 N N . CYS A 1 81 ? -3.301 -0.848 -8.128 1.00 89.00 81 CYS A N 1
ATOM 638 C CA . CYS A 1 81 ? -3.308 -2.066 -7.343 1.00 89.00 81 CYS A CA 1
ATOM 639 C C . CYS A 1 81 ? -4.361 -1.989 -6.248 1.00 89.00 81 CYS A C 1
ATOM 641 O O . CYS A 1 81 ? -4.628 -0.914 -5.692 1.00 89.00 81 CYS A O 1
ATOM 643 N N . GLU A 1 82 ? -4.951 -3.132 -5.942 1.00 91.19 82 GLU A N 1
ATOM 644 C CA . GLU A 1 82 ? -5.869 -3.293 -4.831 1.00 91.19 82 GLU A CA 1
ATOM 645 C C . GLU A 1 82 ? -5.082 -3.641 -3.567 1.00 91.19 82 GLU A C 1
ATOM 647 O O . GLU A 1 82 ? -4.209 -4.510 -3.556 1.00 91.19 82 GLU A O 1
ATOM 652 N N . VAL A 1 83 ? -5.376 -2.936 -2.477 1.00 90.12 83 VAL A N 1
ATOM 653 C CA . VAL A 1 83 ? -4.790 -3.229 -1.169 1.00 90.12 83 VAL A CA 1
ATOM 654 C C . VAL A 1 83 ? -5.422 -4.495 -0.599 1.00 90.12 83 VAL A C 1
ATOM 656 O O . VAL A 1 83 ? -6.624 -4.523 -0.349 1.00 90.12 83 VAL A O 1
ATOM 659 N N . ILE A 1 84 ? -4.601 -5.509 -0.334 1.00 91.00 84 ILE A N 1
ATOM 660 C CA . ILE A 1 84 ? -5.000 -6.772 0.297 1.00 91.00 84 ILE A CA 1
ATOM 661 C C . ILE A 1 84 ? -5.013 -6.628 1.817 1.00 91.00 84 ILE A C 1
ATOM 663 O O . ILE A 1 84 ? -5.941 -7.079 2.478 1.00 91.00 84 ILE A O 1
ATOM 667 N N . SER A 1 85 ? -3.991 -5.999 2.395 1.00 89.00 85 SER A N 1
ATOM 668 C CA . SER A 1 85 ? -3.946 -5.771 3.838 1.00 89.00 85 SER A CA 1
ATOM 669 C C . SER A 1 85 ? -3.137 -4.535 4.198 1.00 89.00 85 SER A C 1
ATOM 671 O O . SER A 1 85 ? -2.284 -4.067 3.438 1.00 89.00 85 SER A O 1
ATOM 673 N N . VAL A 1 86 ? -3.450 -3.990 5.371 1.00 87.69 86 VAL A N 1
ATOM 674 C CA . VAL A 1 86 ? -2.747 -2.865 5.983 1.00 87.69 86 VAL A CA 1
ATOM 675 C C . VAL A 1 86 ? -2.502 -3.231 7.434 1.00 87.69 86 VAL A C 1
ATOM 677 O O . VAL A 1 86 ? -3.453 -3.490 8.167 1.00 87.69 86 VAL A O 1
ATOM 680 N N . GLU A 1 87 ? -1.240 -3.264 7.844 1.00 88.56 87 GLU A N 1
ATOM 681 C CA . GLU A 1 87 ? -0.846 -3.666 9.194 1.00 88.56 87 GLU A CA 1
ATOM 682 C C . GLU A 1 87 ? 0.187 -2.685 9.750 1.00 88.56 87 GLU A C 1
ATOM 684 O O . GLU A 1 87 ? 1.047 -2.1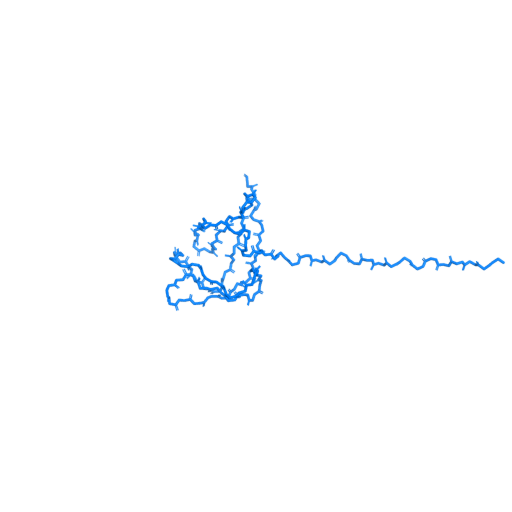86 9.025 1.00 88.56 87 GLU A O 1
ATOM 689 N N . LEU A 1 88 ? 0.128 -2.392 11.051 1.00 84.62 88 LEU A N 1
ATOM 690 C CA . LEU A 1 88 ? 1.190 -1.625 11.699 1.00 84.62 88 LEU A CA 1
ATOM 691 C C . LEU A 1 88 ? 2.440 -2.515 11.816 1.00 84.62 88 LEU A C 1
ATOM 693 O O . LEU A 1 88 ? 2.417 -3.535 12.511 1.00 84.62 88 LEU A O 1
ATOM 697 N N . SER A 1 89 ? 3.533 -2.114 11.164 1.00 80.44 89 SER A N 1
ATOM 698 C CA . SER A 1 89 ? 4.826 -2.796 11.232 1.00 80.44 89 SER A CA 1
ATOM 699 C C . SER A 1 89 ? 5.296 -2.810 12.685 1.00 80.44 89 SER A C 1
ATOM 701 O O . SER A 1 89 ? 5.479 -1.769 13.331 1.00 80.44 89 SER A O 1
ATOM 703 N N . LYS A 1 90 ? 5.449 -4.010 13.250 1.00 74.38 90 LYS A N 1
ATOM 704 C CA . LYS A 1 90 ? 5.999 -4.164 14.596 1.00 74.38 90 LYS A CA 1
ATOM 705 C C . LYS A 1 90 ? 7.474 -3.794 14.531 1.00 74.38 90 LYS A C 1
ATOM 707 O O . LYS A 1 90 ? 8.256 -4.502 13.906 1.00 74.38 90 LYS A O 1
ATOM 712 N N . LYS A 1 91 ? 7.847 -2.699 15.201 1.00 56.62 91 LYS A N 1
ATOM 713 C CA . LYS A 1 91 ? 9.249 -2.330 15.427 1.00 56.62 91 LYS A CA 1
ATOM 714 C C . LYS A 1 91 ? 9.973 -3.540 16.031 1.00 56.62 91 LYS A C 1
ATOM 716 O O . LYS A 1 91 ? 9.648 -3.933 17.153 1.00 56.62 91 LYS A O 1
ATOM 721 N N . SER A 1 92 ? 10.870 -4.149 15.257 1.00 50.03 92 SER A N 1
ATOM 722 C CA . SER A 1 92 ? 11.785 -5.185 15.745 1.00 50.03 92 SER A CA 1
ATOM 723 C C . SER A 1 92 ? 12.874 -4.590 16.624 1.00 50.03 92 SER A C 1
ATOM 725 O O . SER A 1 92 ? 13.197 -3.391 16.457 1.00 50.03 92 SER A O 1
#

Solvent-accessible surface area (backbone atoms only — not comparable to full-atom values): 5648 Å² total; per-residue (Å²): 136,86,83,80,80,79,79,76,76,80,76,70,82,75,78,74,71,57,66,48,49,52,87,45,49,44,95,54,70,48,66,43,84,76,36,37,33,39,30,32,76,86,72,49,43,29,39,38,30,48,79,54,85,47,87,62,74,80,36,86,48,60,89,56,74,45,46,34,62,75,34,62,32,26,38,36,97,84,46,73,32,43,25,67,42,47,45,76,52,75,83,125

Sequence (92 aa):
MKTLILATLLVAPVALADVLPVRQLDNQIRVTPVAFYMMDKKGGEWEVKTDCEVDQVTRFETKSRAIREGTMIRVTDNDYCEVISVELSKKS

Mean predicted aligned error: 10.98 Å

Nearest PDB structures (foldseek):
  6n46-assembly1_A  TM=4.556E-01  e=4.476E+00  Homo sapiens
  8xpg-assembly1_B  TM=3.578E-01  e=4.023E+00  Homo sapiens
  6w3i-assembly1_B  TM=4.042E-01  e=7.234E+00  Homo sapiens
  6w3j-assembly1_B  TM=3.214E-01  e=4.980E+00  Homo sapiens
  4n7z-assembly1_A-2  TM=3.319E-01  e=6.502E+00  Homo sapiens